Protein AF-A3MZK8-F1 (afdb_monomer_lite)

Structure (mmCIF, N/CA/C/O backbone):
data_AF-A3MZK8-F1
#
_entry.id   AF-A3MZK8-F1
#
loop_
_atom_site.group_PDB
_atom_site.id
_atom_site.type_symbol
_atom_site.label_atom_id
_atom_site.label_alt_id
_atom_site.label_comp_id
_atom_site.label_asym_id
_atom_site.label_entity_id
_atom_site.label_seq_id
_atom_site.pdbx_PDB_ins_code
_atom_site.Cartn_x
_atom_site.Cartn_y
_atom_site.Cartn_z
_atom_site.occupancy
_atom_site.B_iso_or_equiv
_atom_site.auth_seq_id
_atom_site.auth_comp_id
_atom_site.auth_asym_id
_atom_site.auth_atom_id
_atom_site.pdbx_PDB_model_num
ATOM 1 N N . MET A 1 1 ? 6.420 -23.191 12.507 1.00 46.81 1 MET A N 1
ATOM 2 C CA . MET A 1 1 ? 6.786 -21.762 12.400 1.00 46.81 1 MET A CA 1
ATOM 3 C C . MET A 1 1 ? 5.499 -20.959 12.430 1.00 46.81 1 MET A C 1
ATOM 5 O O . MET A 1 1 ? 4.657 -21.183 11.570 1.00 46.81 1 MET A O 1
ATOM 9 N N . MET A 1 2 ? 5.290 -20.134 13.458 1.00 43.66 2 MET A N 1
ATOM 10 C CA . MET A 1 2 ? 4.093 -19.292 13.561 1.00 43.66 2 MET A CA 1
ATOM 11 C C . MET A 1 2 ? 4.100 -18.268 12.419 1.00 43.66 2 MET A C 1
ATOM 13 O O . MET A 1 2 ? 5.124 -17.643 12.155 1.00 43.66 2 MET A O 1
ATOM 17 N N . ASN A 1 3 ? 2.980 -18.149 11.705 1.00 58.91 3 ASN A N 1
ATOM 18 C CA . ASN A 1 3 ? 2.817 -17.149 10.652 1.00 58.91 3 ASN A CA 1
ATOM 19 C C . ASN A 1 3 ? 2.688 -15.779 11.318 1.00 58.91 3 ASN A C 1
ATOM 21 O O . ASN A 1 3 ? 1.648 -15.475 11.895 1.00 58.91 3 ASN A O 1
ATOM 25 N N . GLU A 1 4 ? 3.746 -14.979 11.270 1.00 81.00 4 GLU A N 1
ATOM 26 C CA . GLU A 1 4 ? 3.745 -13.650 11.870 1.00 81.00 4 GLU A CA 1
ATOM 27 C C . GLU A 1 4 ? 2.998 -12.672 10.960 1.00 81.00 4 GLU A C 1
ATOM 29 O O . GLU A 1 4 ? 3.491 -12.282 9.897 1.00 81.00 4 GLU A O 1
ATOM 34 N N . GLN A 1 5 ? 1.781 -12.329 11.374 1.00 91.44 5 GLN A N 1
ATOM 35 C CA . GLN A 1 5 ? 0.977 -11.276 10.772 1.00 91.44 5 GLN A CA 1
ATOM 36 C C . GLN A 1 5 ? 1.645 -9.923 11.027 1.00 91.44 5 GLN A C 1
ATOM 38 O O . GLN A 1 5 ? 1.991 -9.596 12.159 1.00 91.44 5 GLN A O 1
ATOM 43 N N . ILE A 1 6 ? 1.816 -9.137 9.970 1.00 95.06 6 ILE A N 1
ATOM 44 C CA . ILE A 1 6 ? 2.349 -7.777 10.051 1.00 95.06 6 ILE A CA 1
ATOM 45 C C . ILE A 1 6 ? 1.174 -6.819 10.188 1.00 95.06 6 ILE A C 1
ATOM 47 O O . ILE A 1 6 ? 0.231 -6.918 9.407 1.00 95.06 6 ILE A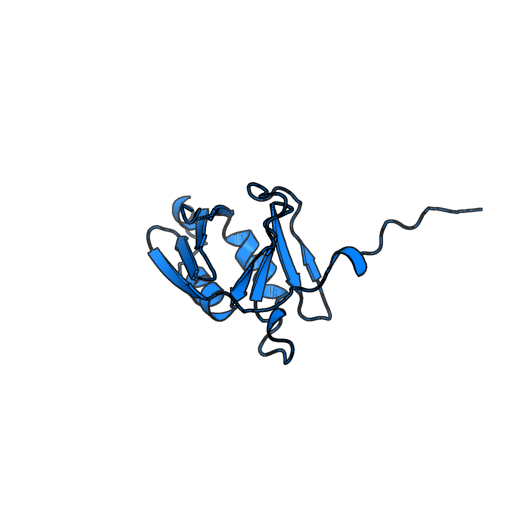 O 1
ATOM 51 N N . ILE A 1 7 ? 1.238 -5.899 11.149 1.00 96.50 7 ILE A N 1
ATOM 52 C CA . ILE A 1 7 ? 0.222 -4.865 11.369 1.00 96.50 7 ILE A CA 1
ATOM 53 C C . ILE A 1 7 ? 0.882 -3.500 11.185 1.00 96.50 7 ILE A C 1
ATOM 55 O O . ILE A 1 7 ? 1.953 -3.241 11.734 1.00 96.50 7 ILE A O 1
ATOM 59 N N . ILE A 1 8 ? 0.259 -2.655 10.370 1.00 97.31 8 ILE A N 1
ATOM 60 C CA . ILE A 1 8 ? 0.736 -1.326 9.993 1.00 97.31 8 ILE A CA 1
ATOM 61 C C . ILE A 1 8 ? -0.398 -0.340 10.211 1.00 97.31 8 ILE A C 1
ATOM 63 O O . ILE A 1 8 ? -1.463 -0.513 9.627 1.00 97.31 8 ILE A O 1
ATOM 67 N N . ASP A 1 9 ? -0.137 0.724 10.957 1.00 96.12 9 ASP A N 1
ATOM 68 C CA . ASP A 1 9 ? -1.061 1.844 11.088 1.00 96.12 9 ASP A CA 1
ATOM 69 C C . ASP A 1 9 ? -0.482 3.065 10.366 1.00 96.12 9 ASP A C 1
ATOM 71 O O . ASP A 1 9 ? 0.684 3.418 10.554 1.00 96.12 9 ASP A O 1
ATOM 75 N N . ILE A 1 10 ? -1.286 3.701 9.513 1.00 96.31 10 ILE A N 1
ATOM 76 C CA . ILE A 1 10 ? -0.921 4.928 8.790 1.00 96.31 10 ILE A CA 1
ATOM 77 C C . ILE A 1 10 ? -2.106 5.892 8.724 1.00 96.31 10 ILE A C 1
ATOM 79 O O . ILE A 1 10 ? -3.262 5.477 8.775 1.00 96.31 10 ILE A O 1
ATOM 83 N N . ASP A 1 11 ? -1.836 7.180 8.507 1.00 95.06 11 ASP A N 1
ATOM 84 C CA . ASP A 1 11 ? -2.883 8.092 8.034 1.00 95.06 11 ASP A CA 1
ATOM 85 C C . ASP A 1 11 ? -3.272 7.695 6.595 1.00 95.06 11 ASP A C 1
ATOM 87 O O . ASP A 1 11 ? -2.427 7.648 5.692 1.00 95.06 11 ASP A O 1
ATOM 91 N N . VAL A 1 12 ? -4.557 7.409 6.369 1.00 95.62 12 VAL A N 1
ATOM 92 C CA . VAL A 1 12 ? -5.129 7.019 5.070 1.00 95.62 12 VAL A CA 1
ATOM 93 C C . VAL A 1 12 ? -4.813 8.029 3.959 1.00 95.62 12 VAL A C 1
ATOM 95 O O . VAL A 1 12 ? -4.766 7.671 2.778 1.00 95.62 12 VAL A O 1
ATOM 98 N N . LEU A 1 13 ? -4.531 9.289 4.304 1.00 94.81 13 LEU A N 1
ATOM 99 C CA . LEU A 1 13 ? -4.120 10.309 3.345 1.00 94.81 13 LEU A CA 1
ATOM 100 C C . LEU A 1 13 ? -2.798 9.970 2.640 1.00 94.81 13 LEU A C 1
ATOM 102 O O . LEU A 1 13 ? -2.646 10.335 1.474 1.00 94.81 13 LEU A O 1
ATOM 106 N N . TYR A 1 14 ? -1.881 9.229 3.274 1.00 96.88 14 TYR A N 1
ATOM 107 C CA . TYR A 1 14 ? -0.666 8.748 2.605 1.00 96.88 14 TYR A CA 1
ATOM 108 C C . TYR A 1 14 ? -0.984 7.705 1.535 1.00 96.88 14 TYR A C 1
ATOM 110 O O . TYR A 1 14 ? -0.438 7.778 0.433 1.00 96.88 14 TYR A O 1
ATOM 118 N N . LEU A 1 15 ? -1.907 6.779 1.823 1.00 97.44 15 LEU A N 1
ATOM 119 C CA . LEU A 1 15 ? -2.368 5.797 0.841 1.00 97.44 15 LEU A CA 1
ATOM 120 C C . LEU A 1 15 ? -3.06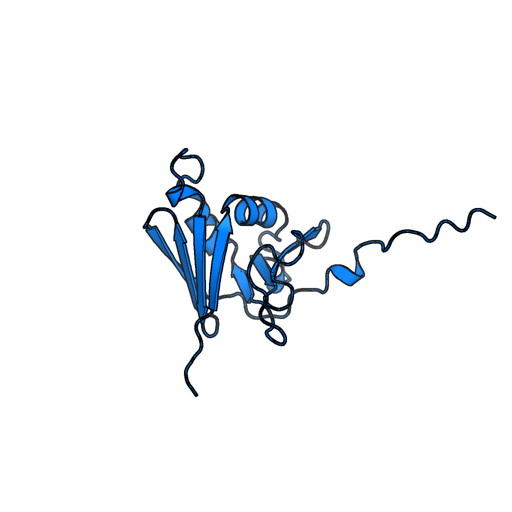6 6.493 -0.331 1.00 97.44 15 LEU A C 1
ATOM 122 O O . LEU A 1 15 ? -2.785 6.198 -1.493 1.00 97.44 15 LEU A O 1
ATOM 126 N N . LYS A 1 16 ? -3.931 7.468 -0.029 1.00 96.25 16 LYS A N 1
ATOM 127 C CA . LYS A 1 16 ? -4.598 8.284 -1.044 1.00 96.25 16 LYS A CA 1
ATOM 128 C C . LYS A 1 16 ? -3.587 9.013 -1.923 1.00 96.25 16 LYS A C 1
ATOM 130 O O . LYS A 1 16 ? -3.694 8.931 -3.143 1.00 96.25 16 LYS A O 1
ATOM 135 N N . ALA A 1 17 ? -2.618 9.704 -1.324 1.00 97.06 17 ALA A N 1
ATOM 136 C CA . ALA A 1 17 ? -1.588 10.426 -2.060 1.00 97.06 17 ALA A CA 1
ATOM 137 C C . ALA A 1 17 ? -0.803 9.480 -2.976 1.00 97.06 17 ALA A C 1
ATOM 139 O O . ALA A 1 17 ? -0.728 9.739 -4.172 1.00 97.06 17 ALA A O 1
ATOM 140 N N . ALA A 1 18 ? -0.314 8.352 -2.451 1.00 98.06 18 ALA A N 1
ATOM 141 C CA . ALA A 1 18 ? 0.420 7.355 -3.228 1.00 98.06 18 ALA A CA 1
ATOM 142 C C . ALA A 1 18 ? -0.400 6.800 -4.405 1.00 98.06 18 ALA A C 1
ATOM 144 O O . ALA A 1 18 ? 0.122 6.665 -5.510 1.00 98.06 18 ALA A O 1
ATOM 145 N N . SER A 1 19 ? -1.699 6.548 -4.206 1.00 97.81 19 SER A N 1
ATOM 146 C CA . SER A 1 19 ? -2.582 6.003 -5.248 1.00 97.81 19 SER A CA 1
ATOM 147 C C . SER A 1 19 ? -2.702 6.889 -6.495 1.00 97.81 19 SER A C 1
ATOM 149 O O . SER A 1 19 ? -2.991 6.389 -7.580 1.00 97.81 19 SER A O 1
ATOM 151 N N . LEU A 1 20 ? -2.438 8.197 -6.374 1.00 97.38 20 LEU A N 1
ATOM 152 C CA . LEU A 1 20 ? -2.436 9.120 -7.513 1.00 97.38 20 LEU A CA 1
ATOM 153 C C . LEU A 1 20 ? -1.263 8.871 -8.474 1.00 97.38 20 LEU A C 1
ATOM 155 O O . LEU A 1 20 ? -1.350 9.250 -9.640 1.00 97.38 20 LEU A O 1
ATOM 159 N N . PHE A 1 21 ? -0.193 8.235 -7.991 1.00 98.00 21 PHE A N 1
ATOM 160 C CA . PHE A 1 21 ? 1.033 7.967 -8.742 1.00 98.00 21 PHE A CA 1
ATOM 161 C C . PHE A 1 21 ? 1.130 6.526 -9.239 1.00 98.00 21 PHE A C 1
ATOM 163 O O . PHE A 1 21 ? 2.031 6.232 -10.015 1.00 98.00 21 PHE A O 1
ATOM 170 N N . ALA A 1 22 ? 0.242 5.631 -8.803 1.00 98.19 22 ALA A N 1
ATOM 171 C CA . ALA A 1 22 ? 0.212 4.250 -9.270 1.00 98.19 22 ALA A CA 1
ATOM 172 C C . ALA A 1 22 ? -0.204 4.167 -10.751 1.00 98.19 22 ALA A C 1
ATOM 174 O O . ALA A 1 22 ? -0.991 4.982 -11.247 1.00 98.19 22 ALA A O 1
ATOM 175 N N . GLY A 1 23 ? 0.311 3.161 -11.460 1.00 97.50 23 GLY A N 1
ATOM 176 C CA . GLY A 1 23 ? -0.147 2.810 -12.801 1.00 97.50 23 GLY A CA 1
ATOM 177 C C . GLY A 1 23 ? -1.640 2.475 -12.807 1.00 97.50 23 GLY A C 1
ATOM 178 O O . GLY A 1 23 ? -2.182 1.972 -11.823 1.00 97.50 23 GLY A O 1
ATOM 179 N N . LYS A 1 24 ? -2.327 2.775 -13.912 1.00 95.31 24 LYS A N 1
ATOM 180 C CA . LYS A 1 24 ? -3.748 2.459 -14.109 1.00 95.31 24 LYS A CA 1
ATOM 181 C C . LYS A 1 24 ? -3.867 1.565 -15.332 1.00 95.31 24 LYS A C 1
ATOM 183 O O . LYS A 1 24 ? -3.709 2.057 -16.444 1.00 95.31 24 LYS A O 1
ATOM 188 N N . ASN A 1 25 ? -4.144 0.279 -15.118 1.00 93.25 25 ASN A N 1
ATOM 189 C CA . ASN A 1 25 ? -4.141 -0.735 -16.178 1.00 93.25 25 ASN A CA 1
ATOM 190 C C . ASN A 1 25 ? -2.805 -0.775 -16.946 1.00 93.25 25 ASN A C 1
ATOM 192 O O . ASN A 1 25 ? -2.779 -0.967 -18.159 1.00 93.25 25 ASN A O 1
ATOM 196 N N . ASP A 1 26 ? -1.693 -0.561 -16.240 1.00 96.19 26 ASP A N 1
ATOM 197 C CA . ASP A 1 26 ? -0.352 -0.697 -16.798 1.00 96.19 26 ASP A CA 1
ATOM 198 C C . ASP A 1 26 ? -0.091 -2.169 -17.145 1.00 96.19 26 ASP A C 1
ATOM 200 O O . ASP A 1 26 ? -0.481 -3.075 -16.402 1.00 96.19 26 ASP A O 1
ATOM 204 N N . VAL A 1 27 ? 0.591 -2.417 -18.263 1.00 96.12 27 VAL A N 1
ATOM 205 C CA . VAL A 1 27 ? 1.001 -3.771 -18.668 1.00 96.12 27 VAL A CA 1
ATOM 206 C C . VAL A 1 27 ? 1.944 -4.405 -17.639 1.00 96.12 27 VAL A C 1
ATOM 208 O O . VAL A 1 27 ? 1.944 -5.621 -17.447 1.00 96.12 27 VAL A O 1
ATOM 211 N N . ARG A 1 28 ? 2.717 -3.577 -16.928 1.00 96.56 28 ARG A N 1
ATOM 212 C CA . ARG A 1 28 ? 3.560 -3.963 -15.797 1.00 96.56 28 ARG A CA 1
ATOM 213 C C . ARG A 1 28 ? 2.681 -4.041 -14.553 1.00 96.56 28 ARG A C 1
ATOM 215 O O . ARG A 1 28 ? 2.483 -3.054 -13.849 1.00 96.56 28 ARG A O 1
ATOM 222 N N . GLN A 1 29 ? 2.151 -5.231 -14.279 1.00 96.62 29 GLN A N 1
ATOM 223 C CA . GLN A 1 29 ? 1.184 -5.446 -13.194 1.00 96.62 29 GLN A CA 1
ATOM 224 C C . GLN A 1 29 ? 1.680 -4.965 -11.824 1.00 96.62 29 GLN A C 1
ATOM 226 O O . GLN A 1 29 ? 0.909 -4.413 -11.045 1.00 96.62 29 GLN A O 1
ATOM 231 N N . ASN A 1 30 ? 2.984 -5.075 -11.562 1.00 97.06 30 ASN A N 1
ATOM 232 C CA . ASN A 1 30 ? 3.629 -4.588 -10.341 1.00 97.06 30 ASN A CA 1
ATOM 233 C C . ASN A 1 30 ? 3.561 -3.057 -10.146 1.00 97.06 30 ASN A C 1
ATOM 235 O O . ASN A 1 30 ? 3.949 -2.576 -9.085 1.00 97.06 30 ASN A O 1
ATOM 239 N N . LEU A 1 31 ? 3.095 -2.289 -11.136 1.00 98.00 31 LEU A N 1
ATOM 240 C CA . LEU A 1 31 ? 2.862 -0.846 -11.022 1.00 98.00 31 LEU A CA 1
ATOM 241 C C . LEU A 1 31 ? 1.397 -0.491 -10.732 1.00 98.00 31 LEU A C 1
ATOM 243 O O . LEU A 1 31 ? 1.110 0.654 -10.388 1.00 98.00 31 LEU A O 1
ATOM 247 N N . ASN A 1 32 ? 0.467 -1.447 -10.833 1.00 98.31 32 ASN A N 1
ATOM 248 C CA . ASN A 1 32 ? -0.978 -1.233 -10.659 1.00 98.31 32 ASN A CA 1
ATOM 249 C C . ASN A 1 32 ? -1.411 -1.214 -9.182 1.00 98.31 32 ASN A C 1
ATOM 251 O O . ASN A 1 32 ? -2.446 -1.767 -8.802 1.00 98.31 32 ASN A O 1
ATOM 255 N N . GLY A 1 33 ? -0.613 -0.579 -8.330 1.00 98.50 33 GLY A N 1
ATOM 256 C CA . GLY A 1 33 ? -0.881 -0.511 -6.906 1.00 98.50 33 GLY A CA 1
ATOM 257 C C . GLY A 1 33 ? 0.126 0.332 -6.144 1.00 98.50 33 GLY A C 1
ATOM 258 O O . GLY A 1 33 ? 1.002 0.986 -6.712 1.00 98.50 33 GLY A O 1
ATOM 259 N N . VAL A 1 34 ? -0.014 0.297 -4.825 1.00 98.62 34 VAL A N 1
ATOM 260 C CA . VAL A 1 34 ? 0.854 1.006 -3.888 1.00 98.62 34 VAL A CA 1
ATOM 261 C C . VAL A 1 34 ? 1.710 -0.010 -3.143 1.00 98.62 34 VAL A C 1
ATOM 263 O O . VAL A 1 34 ? 1.195 -0.952 -2.543 1.00 98.62 34 VAL A O 1
ATOM 266 N N . TYR A 1 35 ? 3.024 0.182 -3.179 1.00 98.56 35 TYR A N 1
ATOM 267 C CA . TYR A 1 35 ? 3.987 -0.685 -2.520 1.00 98.56 35 TYR A CA 1
ATOM 268 C C . TYR A 1 35 ? 4.229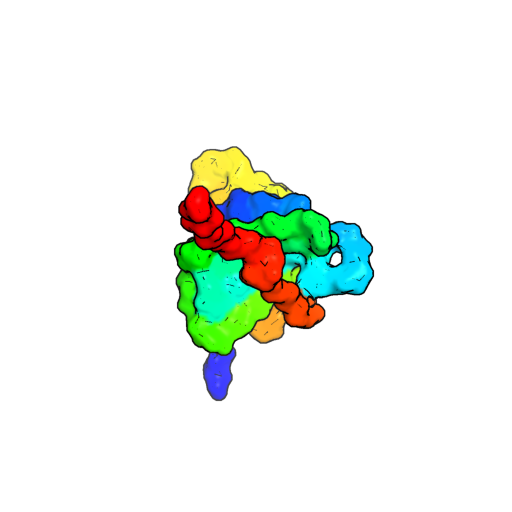 -0.242 -1.078 1.00 98.56 35 TYR A C 1
ATOM 270 O O . TYR A 1 35 ? 4.674 0.877 -0.817 1.00 98.56 35 TYR A O 1
ATOM 278 N N . PHE A 1 36 ? 3.959 -1.146 -0.142 1.00 98.19 36 PHE A N 1
ATOM 279 C CA . PHE A 1 36 ? 4.300 -1.011 1.268 1.00 98.19 36 PHE A CA 1
ATOM 280 C C . PHE A 1 36 ? 5.687 -1.600 1.474 1.00 98.19 36 PHE A C 1
ATOM 282 O O . PHE A 1 36 ? 5.840 -2.811 1.621 1.00 98.19 36 PHE A O 1
ATOM 289 N N . ASN A 1 37 ? 6.710 -0.751 1.463 1.00 96.88 37 ASN A N 1
ATOM 290 C CA . ASN A 1 37 ? 8.084 -1.167 1.683 1.00 96.88 37 ASN A CA 1
ATOM 291 C C . ASN A 1 37 ? 8.302 -1.460 3.173 1.00 96.88 37 ASN A C 1
ATOM 293 O O . ASN A 1 37 ? 8.556 -0.554 3.968 1.00 96.88 37 ASN A O 1
ATOM 297 N N . LEU A 1 38 ? 8.202 -2.741 3.529 1.00 95.94 38 LEU A N 1
ATOM 298 C CA . LEU A 1 38 ? 8.366 -3.214 4.900 1.00 95.94 38 LEU A CA 1
ATOM 299 C C . LEU A 1 38 ? 9.784 -3.005 5.433 1.00 95.94 38 LEU A C 1
ATOM 301 O O . LEU A 1 38 ? 9.939 -2.708 6.610 1.00 95.94 38 LEU A O 1
ATOM 305 N N . GLU A 1 39 ? 10.807 -3.091 4.588 1.00 94.19 39 GLU A N 1
ATOM 306 C CA . GLU A 1 39 ? 12.201 -2.940 5.011 1.00 94.19 39 GLU A CA 1
ATOM 307 C C . GLU A 1 39 ? 12.498 -1.525 5.525 1.00 94.19 39 GLU A C 1
ATOM 309 O O . GLU A 1 39 ? 13.146 -1.370 6.554 1.00 94.19 39 GLU A O 1
ATOM 314 N N . ASN A 1 40 ? 11.970 -0.501 4.849 1.00 92.19 40 ASN A N 1
ATOM 315 C CA . ASN A 1 40 ? 12.227 0.907 5.180 1.00 92.19 40 ASN A CA 1
ATOM 316 C C . ASN A 1 40 ? 11.063 1.597 5.906 1.00 92.19 40 ASN A C 1
ATOM 318 O O . ASN A 1 40 ? 11.154 2.786 6.225 1.00 92.19 40 ASN A O 1
ATOM 322 N N . GLY A 1 41 ? 9.953 0.889 6.121 1.00 95.88 41 GLY A N 1
ATOM 323 C CA . GLY A 1 41 ? 8.757 1.450 6.739 1.00 95.88 41 GLY A CA 1
ATOM 324 C C . GLY A 1 41 ? 8.158 2.603 5.931 1.00 95.88 41 GLY A C 1
ATOM 325 O O . GLY A 1 41 ? 7.852 3.645 6.501 1.00 95.88 41 GLY A O 1
ATOM 326 N N . CYS A 1 42 ? 8.072 2.492 4.602 1.00 96.31 42 CYS A N 1
ATOM 327 C CA . CYS A 1 42 ? 7.572 3.574 3.746 1.00 96.31 42 CYS A CA 1
ATOM 328 C C . CYS A 1 42 ? 6.587 3.097 2.676 1.00 96.31 42 CYS A C 1
ATOM 330 O O . CYS A 1 42 ? 6.468 1.906 2.391 1.00 96.31 42 CYS A O 1
ATOM 332 N N . ILE A 1 43 ? 5.873 4.052 2.080 1.00 97.94 43 ILE A N 1
ATOM 333 C CA . ILE A 1 43 ? 4.926 3.814 0.991 1.00 97.94 43 ILE A CA 1
ATOM 334 C C . ILE A 1 43 ? 5.496 4.372 -0.305 1.00 97.94 43 ILE A C 1
ATOM 336 O O . ILE A 1 43 ? 6.008 5.493 -0.336 1.00 97.94 43 ILE A O 1
ATOM 340 N N . GLN A 1 44 ? 5.378 3.590 -1.375 1.00 97.88 44 GLN A N 1
ATOM 341 C CA . GLN A 1 44 ? 5.910 3.906 -2.692 1.00 97.88 44 GLN A CA 1
ATOM 342 C C . GLN A 1 44 ? 4.870 3.648 -3.783 1.00 97.88 44 GLN A C 1
ATOM 344 O O . GLN A 1 44 ? 4.077 2.714 -3.694 1.00 97.88 44 GLN A O 1
ATOM 349 N N . ALA A 1 45 ? 4.879 4.464 -4.832 1.00 98.25 45 ALA A N 1
ATOM 350 C CA . ALA A 1 45 ? 4.040 4.265 -6.011 1.00 98.25 45 ALA A CA 1
ATOM 351 C C . ALA A 1 45 ? 4.688 4.897 -7.246 1.00 98.25 45 ALA A C 1
ATOM 353 O O . ALA A 1 45 ? 5.392 5.903 -7.144 1.00 98.25 45 ALA A O 1
ATOM 354 N N . THR A 1 46 ? 4.459 4.308 -8.417 1.00 97.69 46 THR A N 1
ATOM 355 C CA . THR A 1 46 ? 4.881 4.877 -9.699 1.00 97.69 46 THR A CA 1
ATOM 356 C C . THR A 1 46 ? 4.038 4.323 -10.843 1.00 97.69 46 THR A C 1
ATOM 358 O O . THR A 1 46 ? 3.559 3.193 -10.781 1.00 97.69 46 THR A O 1
ATOM 361 N N . ASN A 1 47 ? 3.909 5.110 -11.907 1.00 96.69 47 ASN A N 1
ATOM 362 C CA . ASN A 1 47 ? 3.342 4.711 -13.193 1.00 96.69 47 ASN A CA 1
ATOM 363 C C . ASN A 1 47 ? 4.428 4.616 -14.287 1.00 96.69 47 ASN A C 1
ATOM 365 O O . ASN A 1 47 ? 4.128 4.563 -15.475 1.00 96.69 47 ASN A O 1
ATOM 369 N N . GLY A 1 48 ? 5.708 4.656 -13.898 1.00 94.81 48 GLY A N 1
ATOM 370 C CA . GLY A 1 48 ? 6.855 4.680 -14.807 1.00 94.81 48 GLY A CA 1
ATOM 371 C C . GLY A 1 48 ? 7.222 6.061 -15.361 1.00 94.81 48 GLY A C 1
ATOM 372 O O . GLY A 1 48 ? 8.283 6.185 -15.961 1.00 94.81 48 GLY A O 1
ATOM 373 N N . HIS A 1 49 ? 6.400 7.090 -15.138 1.00 93.62 49 HIS A N 1
ATOM 374 C CA . HIS A 1 49 ? 6.692 8.477 -15.526 1.00 93.62 49 HIS A CA 1
ATOM 375 C C . HIS A 1 49 ? 6.928 9.383 -14.318 1.00 93.62 49 HIS A C 1
ATOM 377 O O . HIS A 1 49 ? 7.744 10.297 -14.368 1.00 93.62 49 HIS A O 1
ATOM 383 N N . VAL A 1 50 ? 6.219 9.121 -13.222 1.00 94.31 50 VAL A N 1
ATOM 384 C CA . VAL A 1 50 ? 6.352 9.844 -11.959 1.00 94.31 50 VAL A CA 1
ATOM 385 C C . VAL A 1 50 ? 6.434 8.852 -10.805 1.00 94.31 50 VAL A C 1
ATOM 387 O O . VAL A 1 50 ? 5.844 7.771 -10.856 1.00 94.31 50 VAL A O 1
ATOM 390 N N . ALA A 1 51 ? 7.194 9.205 -9.772 1.00 94.88 51 ALA A N 1
ATOM 391 C CA . ALA A 1 51 ? 7.397 8.394 -8.582 1.00 94.88 51 ALA A CA 1
ATOM 392 C C . ALA A 1 51 ? 6.998 9.166 -7.322 1.00 94.88 51 ALA A C 1
ATOM 394 O O . ALA A 1 51 ? 7.259 10.362 -7.190 1.00 94.88 51 ALA A O 1
ATOM 395 N N . PHE A 1 52 ? 6.398 8.449 -6.381 1.00 95.69 52 PHE A N 1
ATOM 396 C CA . PHE A 1 52 ? 6.073 8.920 -5.047 1.00 95.69 52 PHE A CA 1
ATOM 397 C C . PHE A 1 52 ? 6.736 8.007 -4.022 1.00 95.69 52 PHE A C 1
ATOM 399 O O . PHE A 1 52 ? 6.645 6.782 -4.125 1.00 95.69 52 PHE A O 1
ATOM 406 N N . THR A 1 53 ? 7.365 8.606 -3.015 1.00 95.62 53 THR A N 1
ATOM 407 C CA . THR A 1 53 ? 7.844 7.908 -1.822 1.00 95.62 53 THR A CA 1
ATOM 408 C C . THR A 1 53 ? 7.535 8.758 -0.603 1.00 95.62 53 THR A C 1
ATOM 410 O O . THR A 1 53 ? 7.795 9.963 -0.589 1.00 95.62 53 THR A O 1
ATOM 413 N N . THR A 1 54 ? 7.004 8.144 0.447 1.00 95.44 54 THR A N 1
ATOM 414 C CA . THR A 1 54 ? 6.979 8.793 1.759 1.00 95.44 54 THR A CA 1
ATOM 415 C C . THR A 1 54 ? 8.370 8.765 2.381 1.00 95.44 54 THR A C 1
ATOM 417 O O . THR A 1 54 ? 9.265 8.043 1.924 1.00 95.44 54 THR A O 1
ATOM 420 N N . LYS A 1 55 ? 8.547 9.537 3.459 1.00 91.94 55 LYS A N 1
ATOM 421 C CA . LYS A 1 55 ? 9.737 9.422 4.304 1.00 91.94 55 LYS A CA 1
ATOM 422 C C . LYS A 1 55 ? 9.845 7.989 4.866 1.00 91.94 55 LYS A C 1
ATOM 424 O O . LYS A 1 55 ? 8.803 7.358 5.080 1.00 91.94 55 LYS A O 1
ATOM 429 N N . PRO A 1 56 ? 11.070 7.480 5.093 1.00 89.75 56 PRO A N 1
ATOM 430 C CA . PRO A 1 56 ? 11.291 6.249 5.849 1.00 89.75 56 PRO A CA 1
ATOM 431 C C . PRO A 1 56 ? 10.660 6.317 7.240 1.00 89.75 56 PRO A C 1
ATOM 433 O O . PRO A 1 56 ? 10.501 7.410 7.788 1.00 89.75 56 PRO A O 1
ATOM 436 N N . ASN A 1 57 ? 10.357 5.153 7.812 1.00 91.44 57 ASN A N 1
ATOM 437 C CA . ASN A 1 57 ? 9.725 5.012 9.127 1.00 91.44 57 ASN A CA 1
ATOM 438 C C . ASN A 1 57 ? 8.378 5.752 9.251 1.00 91.44 57 ASN A C 1
ATOM 440 O O . ASN A 1 57 ? 8.025 6.234 10.325 1.00 91.44 57 ASN A O 1
ATOM 444 N N . LEU A 1 58 ? 7.620 5.848 8.152 1.00 94.88 58 LEU A N 1
ATOM 445 C CA . LEU A 1 58 ? 6.201 6.206 8.198 1.00 94.88 58 LEU A CA 1
ATOM 446 C C . LEU A 1 58 ? 5.423 5.221 9.084 1.00 94.88 58 LEU A C 1
ATOM 448 O O . LEU A 1 58 ? 4.512 5.621 9.798 1.00 94.88 58 LEU A O 1
ATOM 452 N N . PHE A 1 59 ? 5.800 3.945 9.018 1.00 95.62 59 PHE A N 1
ATOM 453 C CA . PHE A 1 59 ? 5.371 2.883 9.921 1.00 95.62 59 PHE A CA 1
ATOM 454 C C . PHE A 1 59 ? 6.592 2.063 10.362 1.00 95.62 59 PHE A C 1
ATOM 456 O O . PHE A 1 59 ? 7.699 2.275 9.859 1.00 95.62 59 PHE A O 1
ATOM 463 N N . ALA A 1 60 ? 6.405 1.136 11.307 1.00 94.50 60 ALA A N 1
ATOM 464 C CA . ALA A 1 60 ? 7.487 0.289 11.806 1.00 94.50 60 ALA A CA 1
ATOM 465 C C . ALA A 1 60 ? 8.179 -0.469 10.660 1.00 94.50 60 ALA A C 1
ATOM 467 O O . ALA A 1 60 ? 7.527 -1.103 9.831 1.00 94.50 60 ALA A O 1
ATOM 468 N N . SER A 1 61 ? 9.507 -0.405 10.606 1.00 92.75 61 SER A N 1
ATOM 469 C CA . SER A 1 61 ? 10.281 -1.192 9.653 1.00 92.75 61 SER A CA 1
ATOM 470 C C . SER A 1 61 ? 10.436 -2.634 10.137 1.00 92.75 61 SER A C 1
ATOM 472 O O . SER A 1 61 ? 10.561 -2.917 11.328 1.00 92.75 61 SER A O 1
ATOM 474 N N . PHE A 1 62 ? 10.461 -3.558 9.183 1.00 92.19 62 PHE A N 1
ATOM 475 C CA . PHE A 1 62 ? 10.673 -4.986 9.377 1.00 92.19 62 PHE A CA 1
ATOM 476 C C . PHE A 1 62 ? 11.901 -5.391 8.553 1.00 92.19 62 PHE A C 1
ATOM 478 O O . PHE A 1 62 ? 11.761 -5.836 7.407 1.00 92.19 62 PHE A O 1
ATOM 485 N N . PRO A 1 63 ? 13.121 -5.208 9.095 1.00 86.62 63 PRO A N 1
ATOM 486 C CA . PRO A 1 63 ? 14.354 -5.477 8.367 1.00 86.62 63 PRO A CA 1
ATOM 487 C C . PRO A 1 63 ? 14.368 -6.885 7.768 1.00 86.62 63 PRO A C 1
ATOM 489 O O . PRO A 1 63 ? 13.904 -7.843 8.389 1.00 86.62 63 PRO A O 1
ATOM 492 N N . LYS A 1 64 ? 14.932 -7.021 6.561 1.00 87.00 64 LYS A N 1
ATOM 493 C CA . LYS A 1 64 ? 14.995 -8.278 5.788 1.00 87.00 64 LYS A CA 1
ATOM 494 C C . LYS A 1 64 ? 13.643 -8.813 5.288 1.00 87.00 64 LYS A C 1
ATOM 496 O O . LYS A 1 64 ? 13.624 -9.870 4.656 1.00 87.00 64 LYS A O 1
ATOM 501 N N . ARG A 1 65 ? 12.522 -8.114 5.511 1.00 88.88 65 ARG A N 1
ATOM 502 C CA . ARG A 1 65 ? 11.238 -8.432 4.867 1.00 88.88 65 ARG A CA 1
ATOM 503 C C . ARG A 1 65 ? 11.017 -7.532 3.661 1.00 88.88 65 ARG A C 1
ATOM 505 O O . ARG A 1 65 ? 11.020 -6.310 3.771 1.00 88.88 65 ARG A O 1
ATOM 512 N N . LYS A 1 66 ? 10.791 -8.153 2.501 1.00 91.06 66 LYS A N 1
ATOM 513 C CA . LYS A 1 66 ? 10.311 -7.434 1.315 1.00 91.06 66 LYS A CA 1
ATOM 514 C C . LYS A 1 66 ? 8.913 -6.895 1.582 1.00 91.06 66 LYS A C 1
ATOM 516 O O . LYS A 1 66 ? 8.183 -7.459 2.389 1.00 91.06 66 LYS A O 1
ATOM 521 N N . GLY A 1 67 ? 8.560 -5.825 0.887 1.00 95.31 67 GLY A N 1
ATOM 522 C CA . GLY A 1 67 ? 7.221 -5.266 0.920 1.00 95.31 67 GLY A CA 1
ATOM 523 C C . GLY A 1 67 ? 6.190 -6.054 0.122 1.00 95.31 67 GLY A C 1
ATOM 524 O O . GLY A 1 67 ? 6.515 -7.056 -0.512 1.00 95.31 67 GLY A O 1
ATOM 525 N N . PHE A 1 68 ? 4.969 -5.529 0.101 1.00 98.12 68 PHE A N 1
ATOM 526 C CA . PHE A 1 68 ? 3.857 -6.034 -0.704 1.00 98.12 68 PHE A CA 1
ATOM 527 C C . PHE A 1 68 ? 3.213 -4.907 -1.511 1.00 98.12 68 PHE A C 1
ATOM 529 O O . PHE A 1 68 ? 3.317 -3.733 -1.150 1.00 98.12 68 PHE A O 1
ATOM 536 N N . ILE A 1 69 ? 2.541 -5.256 -2.608 1.00 98.69 69 ILE A N 1
ATOM 537 C CA . ILE A 1 69 ? 1.845 -4.295 -3.469 1.00 98.69 69 ILE A CA 1
ATOM 538 C C . ILE A 1 69 ? 0.344 -4.416 -3.210 1.00 98.69 69 ILE A C 1
ATOM 540 O O . ILE A 1 69 ? -0.271 -5.428 -3.543 1.00 98.69 69 ILE A O 1
ATOM 544 N N . MET A 1 70 ? -0.254 -3.380 -2.623 1.00 98.69 70 MET A N 1
ATOM 545 C CA . MET A 1 70 ? -1.701 -3.279 -2.451 1.00 98.69 70 MET A CA 1
ATOM 546 C C . MET A 1 70 ? -2.346 -2.875 -3.790 1.00 98.69 70 MET A C 1
ATOM 548 O O . MET A 1 70 ? -2.013 -1.800 -4.298 1.00 98.69 70 MET A O 1
ATOM 552 N N . PRO A 1 71 ? -3.256 -3.683 -4.370 1.00 98.56 71 PRO A N 1
ATOM 553 C CA . PRO A 1 71 ? -3.858 -3.371 -5.664 1.00 98.56 71 PRO A CA 1
ATOM 554 C C . PRO A 1 71 ? -4.725 -2.114 -5.624 1.00 98.56 71 PRO A C 1
ATOM 556 O O . PRO A 1 71 ? -5.407 -1.843 -4.630 1.00 98.56 71 PRO A O 1
ATOM 559 N N . ASN A 1 72 ? -4.778 -1.396 -6.746 1.00 98.44 72 ASN A N 1
ATOM 560 C CA . ASN A 1 72 ? -5.625 -0.212 -6.910 1.00 98.44 72 ASN A CA 1
ATOM 561 C C . ASN A 1 72 ? -7.094 -0.460 -6.543 1.00 98.44 72 ASN A C 1
ATOM 563 O O . ASN A 1 72 ? -7.753 0.417 -5.997 1.00 98.44 72 ASN A O 1
ATOM 567 N N . GLU A 1 73 ? -7.621 -1.640 -6.839 1.00 97.69 73 GLU A N 1
ATOM 568 C CA . GLU A 1 73 ? -9.012 -2.031 -6.616 1.00 97.69 73 GLU A CA 1
ATOM 569 C C . GLU A 1 73 ? -9.331 -2.063 -5.123 1.00 97.69 73 GLU A C 1
ATOM 571 O O . GLU A 1 73 ? -10.355 -1.525 -4.700 1.00 97.69 73 GLU A O 1
ATOM 576 N N . LEU A 1 74 ? -8.418 -2.614 -4.320 1.00 98.19 74 LEU A N 1
ATOM 577 C CA . LEU A 1 74 ? -8.537 -2.620 -2.867 1.00 98.19 74 LEU A CA 1
ATOM 578 C C . LEU A 1 74 ? -8.414 -1.197 -2.311 1.00 98.19 74 LEU A C 1
ATOM 580 O O . LEU A 1 74 ? -9.220 -0.786 -1.481 1.00 98.19 74 LEU A O 1
ATOM 584 N N . ILE A 1 75 ? -7.470 -0.406 -2.827 1.00 98.00 75 ILE A N 1
ATOM 585 C CA . ILE A 1 75 ? -7.295 0.995 -2.422 1.00 98.00 75 ILE A CA 1
ATOM 586 C C . ILE A 1 75 ? -8.558 1.813 -2.712 1.00 98.00 75 ILE A C 1
ATOM 588 O O . ILE A 1 75 ? -9.009 2.565 -1.852 1.00 98.00 75 ILE A O 1
ATOM 592 N N . LYS A 1 76 ? -9.170 1.645 -3.891 1.00 96.75 76 LYS A N 1
ATOM 593 C CA . LYS A 1 76 ? -10.435 2.305 -4.247 1.00 96.75 76 LYS A CA 1
ATOM 594 C C . LYS A 1 76 ? -11.524 1.974 -3.225 1.00 96.75 76 LYS A C 1
ATOM 596 O O . LYS A 1 76 ? -12.201 2.890 -2.774 1.00 96.75 76 LYS A O 1
ATOM 601 N N . GLN A 1 77 ? -11.660 0.708 -2.822 1.00 97.00 77 GLN A N 1
ATOM 602 C CA . GLN A 1 77 ? -12.634 0.298 -1.801 1.00 97.00 77 GLN A CA 1
ATOM 603 C C . GLN A 1 77 ? -12.362 0.955 -0.440 1.00 97.00 77 GLN A C 1
ATOM 605 O O . GLN A 1 77 ? -13.293 1.480 0.166 1.00 97.00 77 GLN A O 1
ATOM 610 N N . ILE A 1 78 ? -11.099 1.001 0.006 1.00 96.25 78 ILE A N 1
ATOM 611 C CA . ILE A 1 78 ? -10.708 1.694 1.247 1.00 96.25 78 ILE A CA 1
ATOM 612 C C . ILE A 1 78 ? -11.102 3.175 1.177 1.00 96.25 78 ILE A C 1
ATOM 614 O O . ILE A 1 78 ? -11.706 3.706 2.101 1.00 96.25 78 ILE A O 1
ATOM 618 N N . LEU A 1 79 ? -10.793 3.853 0.069 1.00 94.06 79 LEU A N 1
ATOM 619 C CA . LEU A 1 79 ? -11.013 5.295 -0.074 1.00 94.06 79 LEU A CA 1
ATOM 620 C C . LEU A 1 79 ? -12.490 5.694 -0.233 1.00 94.06 79 LEU A C 1
ATOM 622 O O . LEU A 1 79 ? -12.815 6.870 -0.052 1.00 94.06 79 LEU A O 1
ATOM 626 N N . LEU A 1 80 ? -13.388 4.749 -0.535 1.00 92.31 80 LEU A N 1
ATOM 627 C CA . LEU A 1 80 ? -14.838 4.977 -0.480 1.00 92.31 80 LEU A CA 1
ATOM 628 C C . LEU A 1 80 ? -15.346 5.138 0.964 1.00 92.31 80 LEU A C 1
ATOM 630 O O . LEU A 1 80 ? -16.389 5.762 1.181 1.00 92.31 80 LEU A O 1
ATOM 634 N N . ILE A 1 81 ? -14.601 4.641 1.957 1.00 88.50 81 ILE A N 1
ATOM 635 C CA . ILE A 1 81 ? -14.882 4.834 3.382 1.00 88.50 81 ILE A CA 1
ATOM 636 C C . ILE A 1 81 ? -14.471 6.265 3.748 1.00 88.50 81 ILE A C 1
ATOM 638 O O . ILE A 1 81 ? -13.342 6.505 4.156 1.00 88.50 81 ILE A O 1
ATOM 642 N N . LYS A 1 82 ? -15.380 7.225 3.517 1.00 77.38 82 LYS A N 1
ATOM 643 C CA . LYS A 1 82 ? -15.226 8.692 3.656 1.00 77.38 82 LYS A CA 1
ATOM 644 C C . LYS A 1 82 ? -14.098 9.138 4.620 1.00 77.38 82 LYS A C 1
ATOM 646 O O . LYS A 1 82 ? -14.380 9.463 5.775 1.00 77.38 82 LYS A O 1
ATOM 651 N N . PRO A 1 83 ? -12.850 9.305 4.139 1.00 65.00 83 PRO A N 1
ATOM 652 C CA . PRO A 1 83 ? -11.693 9.574 5.004 1.00 65.00 83 PRO A CA 1
ATOM 653 C C . PRO A 1 83 ? -11.620 11.033 5.494 1.00 65.00 83 PRO A C 1
ATOM 655 O O . PRO A 1 83 ? -10.649 11.452 6.114 1.00 65.00 83 PRO A O 1
ATOM 658 N N . PHE A 1 84 ? -12.634 11.842 5.171 1.00 64.56 84 PHE A N 1
ATOM 659 C CA . PHE A 1 84 ? -12.698 13.274 5.473 1.00 64.56 84 PHE A CA 1
ATOM 660 C C . PHE A 1 84 ? -13.579 13.602 6.680 1.00 64.56 84 PHE A C 1
ATOM 662 O O . PHE A 1 84 ? -13.809 14.781 6.958 1.00 64.56 84 PHE A O 1
ATOM 669 N N . SER A 1 85 ? -14.094 12.591 7.389 1.00 71.31 85 SER A N 1
ATOM 670 C CA . SER A 1 85 ? -14.649 12.856 8.715 1.00 71.31 85 SER A CA 1
ATOM 671 C C . SER A 1 85 ? -13.536 13.410 9.609 1.00 71.31 85 SER A C 1
ATOM 673 O O . SER A 1 85 ? -12.381 12.996 9.516 1.00 71.31 85 SER A O 1
ATOM 675 N N . LYS A 1 86 ? -13.878 14.371 10.472 1.00 70.06 86 LYS A N 1
ATOM 676 C CA . LYS A 1 86 ? -12.945 14.891 11.484 1.00 70.06 86 LYS A CA 1
ATOM 677 C C . LYS A 1 86 ? -12.655 13.867 12.586 1.00 70.06 86 LYS A C 1
ATOM 679 O O . LYS A 1 86 ? -11.768 14.100 13.397 1.00 70.06 86 LYS A O 1
ATOM 684 N N . GLU A 1 87 ? -13.396 12.763 12.631 1.00 78.62 87 GLU A N 1
ATOM 685 C CA . GLU A 1 87 ? -13.181 11.695 13.601 1.00 78.62 87 GLU A CA 1
ATOM 686 C C . GLU A 1 87 ? -11.928 10.878 13.258 1.00 78.62 87 GLU A C 1
ATOM 688 O O . GLU A 1 87 ? -11.796 10.335 12.160 1.00 78.62 87 GLU A O 1
ATOM 693 N N . GLU A 1 88 ? -11.042 10.729 14.242 1.00 76.81 88 GLU A N 1
ATOM 694 C CA . GLU A 1 88 ? -9.749 10.043 14.130 1.00 76.81 88 GLU A CA 1
ATOM 695 C C . GLU A 1 88 ? -9.854 8.618 13.563 1.00 76.81 88 GLU A C 1
ATOM 697 O O . GLU A 1 88 ? -9.038 8.213 12.734 1.00 76.81 88 GLU A O 1
ATOM 702 N N . LYS A 1 89 ? -10.919 7.883 13.911 1.00 79.75 89 LYS A N 1
ATOM 703 C CA . LYS A 1 89 ? -11.165 6.522 13.403 1.00 79.75 89 LYS A CA 1
ATOM 704 C C . LYS A 1 89 ? -11.260 6.439 11.874 1.00 79.75 89 LYS A C 1
ATOM 706 O O . LYS A 1 89 ? -11.014 5.375 11.322 1.00 79.75 89 LYS A O 1
ATOM 711 N N . PHE A 1 90 ? -11.623 7.527 11.189 1.00 83.94 90 PHE A N 1
ATOM 712 C CA . PHE A 1 90 ? -11.685 7.589 9.722 1.00 83.94 90 PHE A CA 1
ATOM 713 C C . PHE A 1 90 ? -10.397 8.130 9.085 1.00 83.94 90 PHE A C 1
ATOM 715 O O . PHE A 1 90 ? -10.328 8.237 7.861 1.00 83.94 90 PHE A O 1
ATOM 722 N N . ARG A 1 91 ? -9.375 8.447 9.890 1.00 90.44 91 ARG A N 1
ATOM 723 C CA . ARG A 1 91 ? -8.025 8.774 9.420 1.00 90.44 91 ARG A CA 1
ATOM 724 C C . ARG A 1 91 ? -7.048 7.620 9.567 1.00 90.44 91 ARG A C 1
ATOM 726 O O . ARG A 1 91 ? -6.252 7.406 8.657 1.00 90.44 91 ARG A O 1
ATOM 733 N N . THR A 1 92 ? -7.092 6.897 10.681 1.00 94.12 92 THR A N 1
ATOM 734 C CA . THR A 1 92 ? -6.144 5.808 10.940 1.00 94.12 92 THR A CA 1
ATOM 735 C C . THR A 1 92 ? -6.549 4.558 10.170 1.00 94.12 92 THR A C 1
ATOM 737 O O . THR A 1 92 ? -7.541 3.906 10.493 1.00 94.12 92 THR A O 1
ATOM 740 N N . LEU A 1 93 ? -5.773 4.232 9.139 1.00 96.38 93 LEU A N 1
ATOM 741 C CA . LEU A 1 93 ? -5.888 2.992 8.390 1.00 96.38 93 LEU A CA 1
ATOM 742 C C . LEU A 1 93 ? -4.983 1.940 9.023 1.00 96.38 93 LEU A C 1
ATOM 744 O O . LEU A 1 93 ? -3.761 2.077 8.979 1.00 96.38 93 LEU A O 1
ATOM 748 N N . GLN A 1 94 ? -5.593 0.869 9.519 1.00 97.62 94 GLN A N 1
ATOM 749 C CA . GLN A 1 94 ? -4.877 -0.331 9.923 1.00 97.62 94 GLN A CA 1
ATOM 750 C C . GLN A 1 94 ? -4.793 -1.298 8.742 1.00 97.62 94 GLN A C 1
ATOM 752 O O . GLN A 1 94 ? -5.809 -1.647 8.143 1.00 97.62 94 GLN A O 1
ATOM 757 N N . VAL A 1 95 ? -3.593 -1.764 8.420 1.00 98.12 95 VAL A N 1
ATOM 758 C CA . VAL A 1 95 ? -3.325 -2.761 7.383 1.00 98.12 95 VAL A CA 1
ATOM 759 C C . VAL A 1 95 ? -2.669 -3.967 8.032 1.00 98.12 95 VAL A C 1
ATOM 761 O O . VAL A 1 95 ? -1.557 -3.882 8.548 1.00 98.12 95 VAL A O 1
ATOM 764 N N . ALA A 1 96 ? -3.347 -5.105 7.974 1.00 97.88 96 ALA A N 1
ATOM 765 C CA . ALA A 1 96 ? -2.801 -6.388 8.363 1.00 97.88 96 ALA A CA 1
ATOM 766 C C . ALA A 1 96 ? -2.409 -7.199 7.121 1.00 97.88 96 ALA A C 1
ATOM 768 O O . ALA A 1 96 ? -3.223 -7.406 6.218 1.00 97.88 96 ALA A O 1
ATOM 769 N N . TYR A 1 97 ? -1.169 -7.678 7.086 1.00 97.19 97 TYR A N 1
ATOM 770 C CA . TYR A 1 97 ? -0.606 -8.444 5.977 1.00 97.19 97 TYR A CA 1
ATOM 771 C C . TYR A 1 97 ? -0.099 -9.810 6.442 1.00 97.19 97 TYR A C 1
ATOM 773 O O . TYR A 1 97 ? 0.627 -9.916 7.433 1.00 97.19 97 TYR A O 1
ATOM 781 N N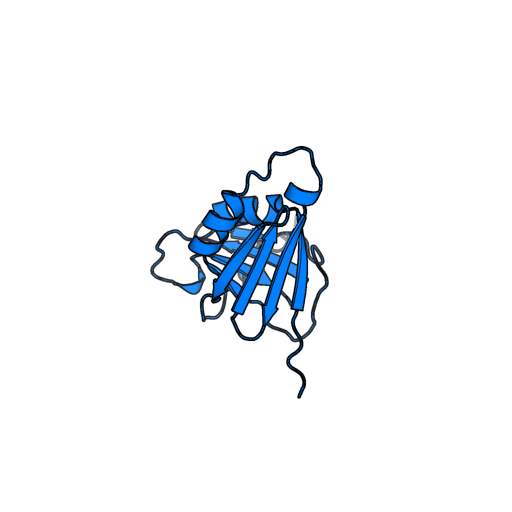 . ASN A 1 98 ? -0.464 -10.865 5.715 1.00 95.06 98 ASN A N 1
ATOM 782 C CA . ASN A 1 98 ? -0.009 -12.227 5.982 1.00 95.06 98 ASN A CA 1
ATOM 783 C C . ASN A 1 98 ? -0.007 -13.061 4.694 1.00 95.06 98 ASN A C 1
ATOM 785 O O . ASN A 1 98 ? -1.071 -13.363 4.159 1.00 95.06 98 ASN A O 1
ATOM 789 N N . LYS A 1 99 ? 1.180 -13.466 4.219 1.00 90.81 99 LYS A N 1
ATOM 790 C CA . LYS A 1 99 ? 1.358 -14.356 3.050 1.00 90.81 99 LYS A CA 1
ATOM 791 C C . LYS A 1 99 ? 0.523 -13.935 1.831 1.00 90.81 99 LYS A C 1
ATOM 793 O O . LYS A 1 99 ? -0.259 -14.721 1.302 1.00 90.81 99 LYS A O 1
ATOM 798 N N . GLY A 1 100 ? 0.641 -12.673 1.434 1.00 94.69 100 GLY A N 1
ATOM 799 C CA . GLY A 1 100 ? -0.094 -12.121 0.299 1.00 94.69 100 GLY A CA 1
ATOM 800 C C . GLY A 1 100 ? -1.554 -11.759 0.572 1.00 94.69 100 GLY A C 1
ATOM 801 O O . GLY A 1 100 ? -2.156 -11.067 -0.243 1.00 94.69 100 GLY A O 1
ATOM 802 N N . ALA A 1 101 ? -2.135 -12.147 1.711 1.00 97.69 101 ALA A N 1
ATOM 803 C CA . ALA A 1 101 ? -3.440 -11.651 2.132 1.00 97.69 101 ALA A CA 1
ATOM 804 C C . ALA A 1 101 ? -3.300 -10.270 2.783 1.00 97.69 101 ALA A C 1
ATOM 806 O O . ALA A 1 101 ? -2.454 -10.070 3.657 1.00 97.69 101 ALA A O 1
ATOM 807 N N . ILE A 1 102 ? -4.161 -9.339 2.376 1.00 98.50 102 ILE A N 1
ATOM 808 C CA . ILE A 1 102 ? -4.238 -7.975 2.899 1.00 98.50 102 ILE A CA 1
ATOM 809 C C . ILE A 1 102 ? -5.625 -7.786 3.507 1.00 98.50 102 ILE A C 1
ATOM 811 O O . ILE A 1 102 ? -6.640 -7.978 2.839 1.00 98.50 102 ILE A O 1
ATOM 815 N N . THR A 1 103 ? -5.672 -7.383 4.770 1.00 98.25 103 THR A N 1
ATOM 816 C CA . THR A 1 103 ? -6.886 -6.921 5.449 1.00 98.25 103 THR A CA 1
ATOM 817 C C . THR A 1 103 ? -6.673 -5.471 5.842 1.00 98.25 103 THR A C 1
ATOM 819 O O . THR A 1 103 ? -5.699 -5.165 6.519 1.00 98.25 103 THR A O 1
ATOM 822 N N . ALA A 1 104 ? -7.553 -4.575 5.412 1.00 97.94 104 ALA A N 1
ATOM 823 C CA . ALA A 1 104 ? -7.457 -3.156 5.716 1.00 97.94 104 ALA A CA 1
ATOM 824 C C . ALA A 1 104 ? -8.715 -2.698 6.457 1.00 97.94 104 ALA A C 1
ATOM 826 O O . ALA A 1 104 ? -9.828 -2.961 6.002 1.00 97.94 104 ALA A O 1
ATOM 827 N N . THR A 1 105 ? -8.538 -2.018 7.586 1.00 97.00 105 THR A N 1
ATOM 828 C CA . THR A 1 105 ? -9.624 -1.557 8.453 1.00 97.00 105 THR A CA 1
ATOM 829 C C . THR A 1 105 ? -9.541 -0.046 8.629 1.00 97.00 105 THR A C 1
ATOM 831 O O . THR A 1 105 ? -8.509 0.480 9.044 1.00 97.00 105 THR A O 1
ATOM 834 N N . LEU A 1 106 ? -10.638 0.650 8.328 1.00 95.31 106 LEU A N 1
ATOM 835 C CA . LEU A 1 106 ? -10.782 2.098 8.481 1.00 95.31 106 LEU A CA 1
ATOM 836 C C . LEU A 1 106 ? -12.168 2.410 9.044 1.00 95.31 106 LEU A C 1
ATOM 838 O O . LEU A 1 106 ? -13.176 1.954 8.510 1.00 95.31 106 LEU A O 1
ATOM 842 N N . GLY A 1 107 ? -12.245 3.174 10.133 1.00 90.75 107 GLY A N 1
ATOM 843 C CA . GLY A 1 107 ? -13.524 3.556 10.740 1.00 90.75 107 GLY A CA 1
ATOM 844 C C . GLY A 1 107 ? -14.386 2.376 11.202 1.00 90.75 107 GLY A C 1
ATOM 845 O O . GLY A 1 107 ? -15.606 2.502 11.238 1.00 90.75 107 GLY A O 1
ATOM 846 N N . GLY A 1 108 ? -13.771 1.228 11.510 1.00 91.38 108 GLY A N 1
ATOM 847 C CA . GLY A 1 108 ? -14.467 -0.020 11.849 1.00 91.38 108 GLY A CA 1
ATOM 848 C C . GLY A 1 108 ? -14.976 -0.821 10.644 1.00 91.38 108 GLY A C 1
ATOM 849 O O . GLY A 1 108 ? -15.545 -1.892 10.829 1.00 91.38 108 GLY A O 1
ATOM 850 N N . ILE A 1 109 ? -14.764 -0.338 9.417 1.00 94.31 109 ILE A N 1
ATOM 851 C CA . ILE A 1 109 ? -15.092 -1.059 8.187 1.00 94.31 109 ILE A CA 1
ATOM 852 C C . ILE A 1 109 ? -13.844 -1.791 7.707 1.00 94.31 109 ILE A C 1
ATOM 854 O O . ILE A 1 109 ? -12.784 -1.183 7.559 1.00 94.31 109 ILE A O 1
ATOM 858 N N . THR A 1 110 ? -13.988 -3.084 7.435 1.00 96.75 110 THR A N 1
ATOM 859 C CA . THR A 1 110 ? -12.905 -3.942 6.955 1.00 96.75 110 THR A CA 1
ATOM 860 C C . THR A 1 110 ? -13.112 -4.312 5.494 1.00 96.75 110 THR A C 1
ATOM 862 O O . THR A 1 110 ? -14.192 -4.744 5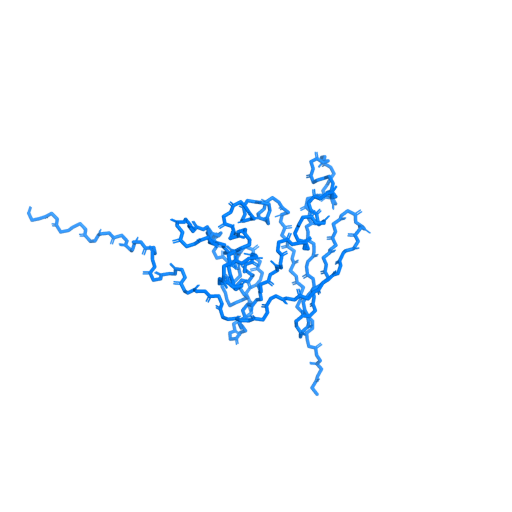.095 1.00 96.75 110 THR A O 1
ATOM 865 N N . VAL A 1 111 ? -12.047 -4.193 4.708 1.00 97.50 111 VAL A N 1
ATOM 866 C CA . VAL A 1 111 ? -11.961 -4.681 3.331 1.00 97.50 111 VAL A CA 1
ATOM 867 C C . VAL A 1 111 ? -10.783 -5.638 3.200 1.00 97.50 111 VAL A C 1
ATOM 869 O O . VAL A 1 111 ? -9.766 -5.500 3.881 1.00 97.50 111 VAL A O 1
ATOM 872 N N . GLN A 1 112 ? -10.925 -6.638 2.337 1.00 97.94 112 GLN A N 1
ATOM 873 C CA . GLN A 1 112 ? -9.938 -7.698 2.167 1.00 97.94 112 GLN A CA 1
ATOM 874 C C . GLN A 1 112 ? -9.573 -7.862 0.700 1.00 97.94 112 GLN A C 1
ATOM 876 O O . GLN A 1 112 ? -10.395 -7.671 -0.195 1.00 97.94 112 GLN A O 1
ATOM 881 N N . GLY A 1 113 ? -8.332 -8.256 0.458 1.00 97.81 113 GLY A N 1
ATOM 882 C CA . GLY A 1 113 ? -7.854 -8.578 -0.872 1.00 97.81 113 GLY A CA 1
ATOM 883 C C . GLY A 1 113 ? -6.546 -9.348 -0.830 1.00 97.81 113 GLY A C 1
ATOM 884 O O . GLY A 1 113 ? -6.055 -9.744 0.230 1.00 97.81 113 GLY A O 1
ATOM 885 N N . LYS A 1 114 ? -5.988 -9.562 -2.015 1.00 98.12 114 LYS A N 1
ATOM 886 C CA . LYS A 1 114 ? -4.670 -10.165 -2.195 1.00 98.12 114 LYS A CA 1
ATOM 887 C C . LYS A 1 114 ? -3.700 -9.118 -2.717 1.00 98.12 114 LYS A C 1
ATOM 889 O O . LYS A 1 114 ? -4.117 -8.179 -3.390 1.00 98.12 114 LYS A O 1
ATOM 894 N N . GLU A 1 115 ? -2.428 -9.274 -2.392 1.00 98.06 115 GLU A N 1
ATOM 895 C CA . GLU A 1 115 ? -1.364 -8.490 -3.005 1.00 98.06 115 GLU A CA 1
ATOM 896 C C . GLU A 1 115 ? -1.282 -8.740 -4.514 1.00 98.06 115 GLU A C 1
ATOM 898 O O . GLU A 1 115 ? -1.740 -9.764 -5.023 1.00 98.06 115 GLU A O 1
ATOM 903 N N . ILE A 1 116 ? -0.647 -7.811 -5.224 1.00 98.25 116 ILE A N 1
ATOM 904 C CA . ILE A 1 116 ? -0.137 -8.097 -6.562 1.00 98.25 116 ILE A CA 1
ATOM 905 C C . ILE A 1 116 ? 1.188 -8.843 -6.408 1.00 98.25 116 ILE A C 1
ATOM 907 O O . ILE A 1 116 ? 2.137 -8.312 -5.827 1.00 98.25 116 ILE A O 1
ATOM 911 N N . GLU A 1 117 ? 1.264 -10.053 -6.958 1.00 95.81 117 GLU A N 1
ATOM 912 C CA . GLU A 1 117 ? 2.512 -10.810 -7.012 1.00 95.81 117 GLU A CA 1
ATOM 913 C C . GLU A 1 117 ? 3.510 -10.134 -7.961 1.00 95.81 117 GLU A C 1
ATOM 915 O O . GLU A 1 117 ? 3.198 -9.797 -9.105 1.00 95.81 117 GLU A O 1
ATOM 920 N N . GLY A 1 118 ? 4.741 -9.938 -7.490 1.00 93.12 118 GLY A N 1
ATOM 921 C CA . GLY A 1 118 ? 5.815 -9.378 -8.300 1.00 93.12 118 GLY A CA 1
ATOM 922 C C . GLY A 1 118 ? 6.789 -8.521 -7.503 1.00 93.12 118 GLY A C 1
ATOM 923 O O . GLY A 1 118 ? 6.578 -8.182 -6.341 1.00 93.12 118 GLY A O 1
ATOM 924 N N . LYS A 1 119 ? 7.901 -8.161 -8.146 1.00 93.94 119 LYS A N 1
ATOM 925 C CA . LYS A 1 119 ? 8.909 -7.276 -7.557 1.00 93.94 119 LYS A CA 1
ATOM 926 C C . LYS A 1 119 ? 8.591 -5.828 -7.918 1.00 93.94 119 LYS A C 1
ATOM 928 O O . LYS A 1 119 ? 8.608 -5.482 -9.097 1.00 93.94 119 LYS A O 1
ATOM 933 N N . PHE A 1 120 ? 8.357 -4.974 -6.926 1.00 96.81 120 PHE A N 1
ATOM 934 C CA . PHE A 1 120 ? 8.254 -3.531 -7.154 1.00 96.81 120 PHE A CA 1
ATOM 935 C C . PHE A 1 120 ? 9.619 -2.952 -7.598 1.00 96.81 120 PHE A C 1
ATOM 937 O O . PHE A 1 120 ? 10.658 -3.417 -7.107 1.00 96.81 120 PHE A O 1
ATOM 944 N N . PRO A 1 121 ? 9.672 -1.993 -8.545 1.00 94.25 121 PRO A N 1
ATOM 945 C CA . PRO A 1 121 ? 10.934 -1.412 -9.005 1.00 94.25 121 PRO A CA 1
ATOM 946 C C . PRO A 1 121 ? 11.681 -0.667 -7.890 1.00 94.25 121 PRO A C 1
ATOM 948 O O . PRO A 1 121 ? 11.083 -0.089 -6.984 1.00 94.25 121 PRO A O 1
ATOM 951 N N . ASN A 1 122 ? 13.014 -0.639 -7.981 1.00 90.75 122 ASN A N 1
ATOM 952 C CA . ASN A 1 122 ? 13.846 0.128 -7.057 1.00 90.75 122 ASN A CA 1
ATOM 953 C C . ASN A 1 122 ? 13.806 1.622 -7.412 1.00 90.75 122 ASN A C 1
ATOM 955 O O . ASN A 1 122 ? 14.570 2.077 -8.262 1.00 90.75 122 ASN A O 1
ATOM 959 N N . LEU A 1 123 ? 12.946 2.386 -6.736 1.00 89.31 123 LEU A N 1
ATOM 960 C CA . LEU A 1 123 ? 12.824 3.824 -6.985 1.00 89.31 123 LEU A CA 1
ATOM 961 C C . LEU A 1 123 ? 14.071 4.622 -6.579 1.00 89.31 123 LEU A C 1
ATOM 963 O O . LEU A 1 123 ? 14.316 5.681 -7.147 1.00 89.31 123 LEU A O 1
ATOM 967 N N . CYS A 1 124 ? 14.907 4.122 -5.662 1.00 82.25 124 CYS A N 1
ATOM 968 C CA . CYS A 1 124 ? 16.146 4.813 -5.290 1.00 82.25 124 CYS A CA 1
ATOM 969 C C . CYS A 1 124 ? 17.113 4.963 -6.474 1.00 82.25 124 CYS A C 1
ATOM 971 O O . CYS A 1 124 ? 17.928 5.875 -6.470 1.00 82.25 124 CYS A O 1
ATOM 973 N N . ALA A 1 125 ? 17.011 4.103 -7.493 1.00 79.75 125 ALA A N 1
ATOM 974 C CA . ALA A 1 125 ? 17.839 4.187 -8.695 1.00 79.75 125 ALA A CA 1
ATOM 975 C C . ALA A 1 125 ? 17.442 5.337 -9.641 1.00 79.75 125 ALA A C 1
ATOM 977 O O . ALA A 1 125 ? 18.208 5.661 -10.542 1.00 79.75 125 ALA A O 1
ATOM 978 N N . VAL A 1 126 ? 16.255 5.931 -9.461 1.00 80.19 126 VAL A N 1
ATOM 979 C CA . VAL A 1 126 ? 15.733 7.006 -10.326 1.00 80.19 126 VAL A CA 1
ATOM 980 C C . VAL A 1 126 ? 15.577 8.345 -9.605 1.00 80.19 126 VAL A C 1
ATOM 982 O O . VAL A 1 126 ? 15.292 9.351 -10.250 1.00 80.19 126 VAL A O 1
ATOM 985 N N . TYR A 1 127 ? 15.778 8.389 -8.284 1.00 72.94 127 TYR A N 1
ATOM 986 C CA . TYR A 1 127 ? 15.913 9.656 -7.571 1.00 72.94 127 TYR A CA 1
ATOM 987 C C . TYR A 1 127 ? 17.309 10.229 -7.842 1.00 72.94 127 TYR A C 1
ATOM 989 O O . TYR A 1 127 ? 18.293 9.557 -7.526 1.00 72.94 127 TYR A O 1
ATOM 997 N N . PRO A 1 128 ? 17.431 11.456 -8.382 1.00 67.00 128 PRO A N 1
ATOM 998 C CA . PRO A 1 128 ? 18.726 12.106 -8.478 1.00 67.00 128 PRO A CA 1
ATOM 999 C C . PRO A 1 128 ? 19.261 12.308 -7.058 1.00 67.00 128 PRO A C 1
ATOM 1001 O O . PRO A 1 128 ? 18.729 13.092 -6.268 1.00 67.00 128 PRO A O 1
ATOM 1004 N N . LEU A 1 129 ? 20.299 11.549 -6.710 1.00 67.00 129 LEU A N 1
ATOM 1005 C CA . LEU A 1 129 ? 21.120 11.839 -5.544 1.00 67.00 129 LEU A CA 1
ATOM 1006 C C . LEU A 1 129 ? 21.708 13.232 -5.778 1.00 67.00 129 LEU A C 1
ATOM 1008 O O . LEU A 1 129 ? 22.183 13.492 -6.882 1.00 67.00 129 LEU A O 1
ATOM 1012 N N . LYS A 1 130 ? 21.602 14.124 -4.780 1.00 59.62 130 LYS A N 1
ATOM 1013 C CA . LYS A 1 130 ? 22.117 15.505 -4.824 1.00 59.62 130 LYS A CA 1
ATOM 1014 C C . LYS A 1 130 ? 23.367 15.585 -5.702 1.00 59.62 130 LYS A C 1
ATOM 1016 O O . LYS A 1 130 ? 24.352 14.916 -5.391 1.00 59.62 130 LYS A O 1
ATOM 1021 N N . GLU A 1 131 ? 23.321 16.417 -6.742 1.00 57.25 131 GLU A N 1
ATOM 1022 C CA . GLU A 1 131 ? 24.526 16.809 -7.463 1.00 57.25 131 GLU A CA 1
ATOM 1023 C C . GLU A 1 131 ? 25.562 17.251 -6.426 1.00 57.25 131 GLU A C 1
ATOM 1025 O O . GLU A 1 131 ? 25.314 18.144 -5.606 1.00 57.25 131 GLU A O 1
ATOM 1030 N N . SER A 1 132 ? 26.716 16.587 -6.414 1.00 51.69 132 SER A N 1
ATOM 1031 C CA . SER A 1 132 ? 27.904 17.158 -5.803 1.00 51.69 132 SER A CA 1
ATOM 1032 C C . SER A 1 132 ? 28.123 18.498 -6.495 1.00 51.69 132 SER A C 1
ATOM 1034 O O . SER A 1 132 ? 28.428 18.520 -7.687 1.00 51.69 132 SER A O 1
ATOM 1036 N N . ASN A 1 133 ? 27.919 19.600 -5.771 1.00 48.53 133 ASN A N 1
ATOM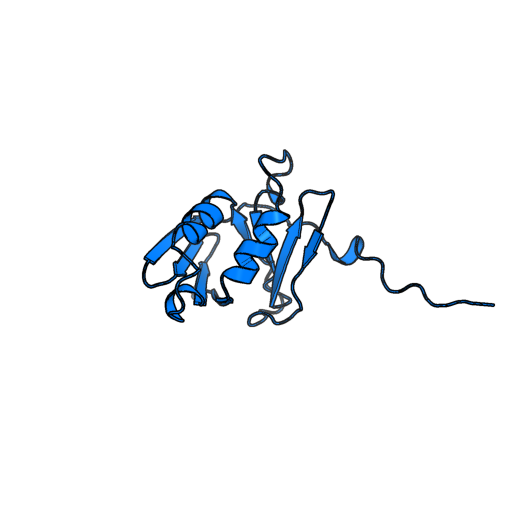 1037 C CA . ASN A 1 133 ? 28.300 20.941 -6.198 1.00 48.53 133 ASN A CA 1
ATOM 1038 C C . ASN A 1 133 ? 29.822 20.977 -6.423 1.00 48.53 133 ASN A C 1
ATOM 1040 O O . ASN A 1 133 ? 30.561 21.490 -5.591 1.00 48.53 133 ASN A O 1
ATOM 1044 N N . ASN A 1 134 ? 30.296 20.454 -7.550 1.00 51.38 134 ASN A N 1
ATOM 1045 C CA . ASN A 1 134 ? 31.610 20.764 -8.087 1.00 51.38 134 ASN A CA 1
ATOM 1046 C C . ASN A 1 134 ? 31.451 22.022 -8.938 1.00 51.38 134 ASN A C 1
ATOM 1048 O O . ASN A 1 134 ? 31.521 21.982 -10.164 1.00 51.38 134 ASN A O 1
ATOM 1052 N N . LYS A 1 135 ? 31.188 23.148 -8.268 1.00 48.03 135 LYS A N 1
ATOM 1053 C CA . LYS A 1 135 ? 31.536 24.444 -8.842 1.00 48.03 135 LYS A CA 1
ATOM 1054 C C . LYS A 1 135 ? 33.047 24.578 -8.681 1.00 48.03 135 LYS A C 1
ATOM 1056 O O . LYS A 1 135 ? 33.533 24.690 -7.558 1.00 48.03 135 LYS A O 1
ATOM 1061 N N . THR A 1 136 ? 33.737 24.410 -9.804 1.00 49.59 136 THR A N 1
ATOM 1062 C CA . THR A 1 136 ? 35.137 24.801 -10.007 1.00 49.59 136 THR A CA 1
ATOM 1063 C C . THR A 1 136 ? 35.254 26.318 -10.004 1.00 49.59 136 THR A C 1
ATOM 1065 O O . THR A 1 136 ? 34.241 26.983 -10.331 1.00 49.59 136 THR A O 1
#

pLDDT: mean 89.9, std 13.18, range [43.66, 98.69]

Foldseek 3Di:
DDFDKDKWKAFLVQLVVQLVAAADPQPPLLRQFWKQAQQQRWIWHHNVPDIDIDHGPSDHHDHPDGIFGDGSVQSVVLPVLPLPPPDVQSGIWMWIDTPQKIWIHGNNDIDIDGTDDDDHDDCVVVPPDDPPPPPD

Secondary structure (DSSP, 8-state):
-----EEEEEEHHHHHHHHTTS-SS-SSGGGSEEEEETTTTEEEEE-SS-EEEPPTTSS---TT---EEEEHHHHHHHHHS-TTSSSGGGTEEEEEEETTEEEEEETTEEEEEEPBPSPPP-GGGTS---------

Sequence (136 aa):
MMNEQIIIDIDVLYLKAASLFAGKNDVRQNLNGVYFNLENGCIQATNGHVAFTTKPNLFASFPKRKGFIMPNELIKQILLIKPFSKEEKFRTLQVAYNKGAITATLGGITVQGKEIEGKFPNLCAVYPLKESNNKT

InterPro domains:
  IPR046938 DNA clamp superfamily [SSF55979] (15-122)

Organism: Actinobacillus pleuropneumoniae serotype 5b (strain L20) (NCBI:txid416269)

Radius of gyration: 15.74 Å; chains: 1; bounding box: 50×47×33 Å